Protein AF-A0A8J7DTY3-F1 (afdb_monomer_lite)

Foldseek 3Di:
DKFDQPVVVVVVCVVQVKAWQDKDAPDPFKIWTWIARPVPRWIWIWIGGNRITDDIDTDDNVVRVD

Structure (mmCIF, N/CA/C/O backbone):
data_AF-A0A8J7DTY3-F1
#
_entry.id   AF-A0A8J7DTY3-F1
#
loop_
_atom_site.group_PDB
_atom_site.id
_atom_site.type_symbol
_atom_site.label_atom_id
_atom_site.label_alt_id
_atom_site.label_comp_id
_atom_site.label_asym_id
_atom_site.label_entity_id
_atom_site.label_seq_id
_atom_site.pdbx_PDB_ins_code
_atom_site.Cartn_x
_atom_site.Cartn_y
_atom_site.Cartn_z
_atom_site.occupancy
_atom_site.B_iso_or_equiv
_atom_site.auth_seq_id
_atom_site.auth_comp_id
_atom_site.auth_asym_id
_atom_site.auth_atom_id
_atom_site.pdbx_PDB_model_num
ATOM 1 N N . MET A 1 1 ? -4.942 -3.700 -12.466 1.00 45.09 1 MET A N 1
ATOM 2 C CA . MET A 1 1 ? -4.393 -2.462 -13.063 1.00 45.09 1 MET A CA 1
ATOM 3 C C . MET A 1 1 ? -2.903 -2.423 -12.748 1.00 45.09 1 MET A C 1
ATOM 5 O O . MET A 1 1 ? -2.509 -1.875 -11.732 1.00 45.09 1 MET A O 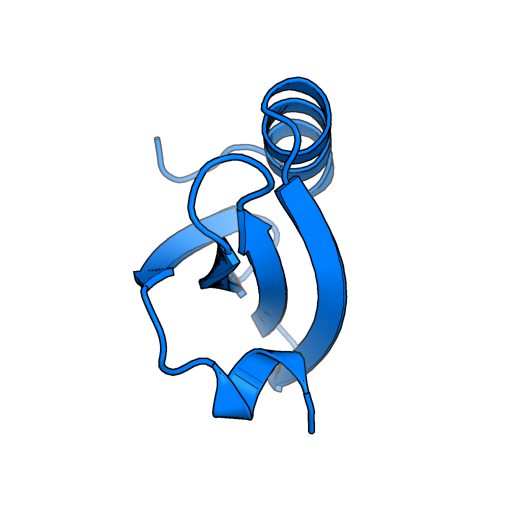1
ATOM 9 N N . VAL A 1 2 ? -2.102 -3.086 -13.582 1.00 41.97 2 VAL A N 1
ATOM 10 C CA . VAL A 1 2 ? -0.632 -3.132 -13.502 1.00 41.97 2 VAL A CA 1
ATOM 11 C C . VAL A 1 2 ? -0.117 -2.007 -14.405 1.00 41.97 2 VAL A C 1
ATOM 13 O O . VAL A 1 2 ? -0.510 -1.939 -15.569 1.00 41.97 2 VAL A O 1
ATOM 16 N N . GLY A 1 3 ? 0.680 -1.074 -13.873 1.00 49.06 3 GLY A N 1
ATOM 17 C CA . GLY A 1 3 ? 1.235 0.051 -14.646 1.00 49.06 3 GLY A CA 1
ATOM 18 C C . GLY A 1 3 ? 0.790 1.467 -14.261 1.00 49.06 3 GLY A C 1
ATOM 19 O O . GLY A 1 3 ? 1.179 2.412 -14.949 1.00 49.06 3 GLY A O 1
ATOM 20 N N . ALA A 1 4 ? 0.035 1.651 -13.173 1.00 53.66 4 ALA A N 1
ATOM 21 C CA . ALA A 1 4 ? -0.072 2.972 -12.557 1.00 53.66 4 ALA A CA 1
ATOM 22 C C . ALA A 1 4 ? 1.306 3.360 -11.995 1.00 53.66 4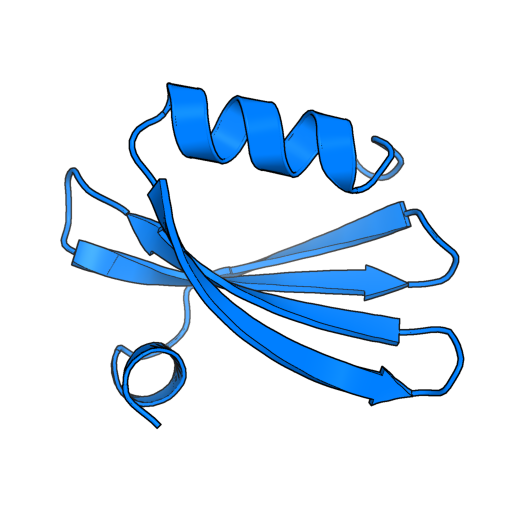 ALA A C 1
ATOM 24 O O . ALA A 1 4 ? 1.964 2.546 -11.342 1.00 53.66 4 ALA A O 1
ATOM 25 N N . ARG A 1 5 ? 1.763 4.588 -12.279 1.00 62.22 5 ARG A N 1
ATOM 26 C CA . ARG A 1 5 ? 2.966 5.141 -11.640 1.00 62.22 5 ARG A CA 1
ATOM 27 C C . ARG A 1 5 ? 2.801 5.035 -10.133 1.00 62.22 5 ARG A C 1
ATOM 29 O O . ARG A 1 5 ? 1.705 5.308 -9.644 1.00 62.22 5 ARG A O 1
ATOM 36 N N . ALA A 1 6 ? 3.883 4.707 -9.430 1.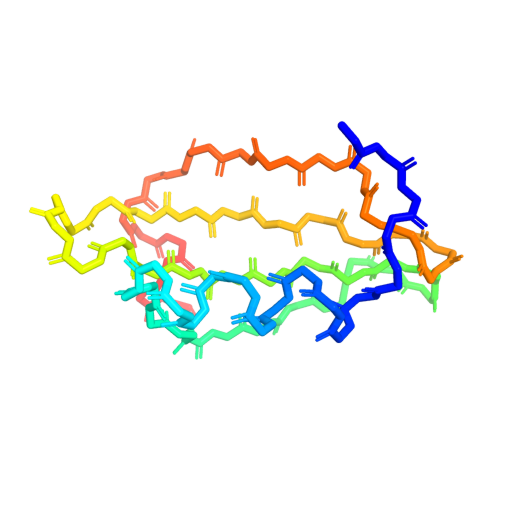00 62.97 6 ALA A N 1
ATOM 37 C CA . ALA A 1 6 ? 3.816 4.427 -8.003 1.00 62.97 6 ALA A CA 1
ATOM 38 C C . ALA A 1 6 ? 3.024 5.483 -7.212 1.00 62.97 6 ALA A C 1
ATOM 40 O O . ALA A 1 6 ? 2.055 5.143 -6.541 1.00 62.97 6 ALA A O 1
ATOM 41 N N . GLY A 1 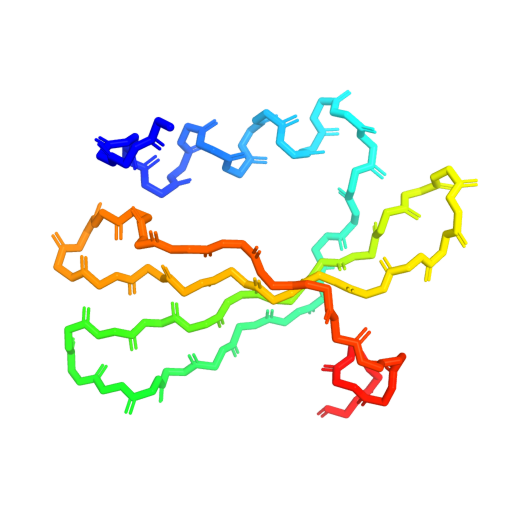7 ? 3.290 6.767 -7.472 1.00 64.44 7 GLY A N 1
ATOM 42 C CA . GLY A 1 7 ? 2.600 7.870 -6.797 1.00 64.44 7 GLY A CA 1
ATOM 43 C C . GLY A 1 7 ? 1.092 8.002 -7.061 1.00 64.44 7 GLY A C 1
ATOM 44 O O . GLY A 1 7 ? 0.394 8.606 -6.255 1.00 64.44 7 GLY A O 1
ATOM 45 N N . GLN A 1 8 ? 0.546 7.461 -8.156 1.00 67.94 8 GLN A N 1
ATOM 46 C CA . GLN A 1 8 ? -0.910 7.477 -8.386 1.00 67.94 8 GLN A CA 1
ATOM 47 C C . GLN A 1 8 ? -1.619 6.398 -7.564 1.00 67.94 8 GLN A C 1
ATOM 49 O O . GLN A 1 8 ? -2.681 6.650 -7.005 1.00 67.94 8 GLN A O 1
ATOM 54 N N . ALA A 1 9 ? -1.018 5.214 -7.455 1.00 69.75 9 ALA A N 1
ATOM 55 C CA . ALA A 1 9 ? -1.559 4.144 -6.628 1.00 69.75 9 ALA A CA 1
ATOM 56 C C . ALA A 1 9 ? -1.443 4.475 -5.131 1.00 69.75 9 ALA A C 1
ATOM 58 O O . ALA A 1 9 ? -2.388 4.237 -4.385 1.00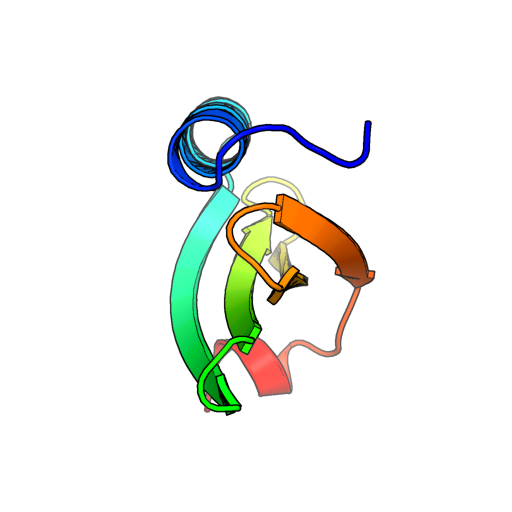 69.75 9 ALA A O 1
ATOM 59 N N . GLU A 1 10 ? -0.350 5.114 -4.705 1.00 75.56 10 GLU A N 1
ATOM 60 C CA . GLU A 1 10 ? -0.194 5.614 -3.331 1.00 75.56 10 GLU A CA 1
ATOM 61 C C . GLU A 1 10 ? -1.272 6.644 -2.969 1.00 75.56 10 GLU A C 1
ATOM 63 O O . GLU A 1 10 ? -1.863 6.570 -1.893 1.00 75.56 10 GLU A O 1
ATOM 68 N N . ALA A 1 11 ? -1.592 7.561 -3.889 1.00 80.62 11 ALA A N 1
ATOM 69 C CA . ALA A 1 11 ? -2.663 8.532 -3.685 1.00 80.62 11 ALA A CA 1
ATOM 70 C C . ALA A 1 11 ? -4.040 7.856 -3.550 1.00 80.62 11 ALA A C 1
ATOM 72 O O . ALA A 1 11 ? -4.842 8.254 -2.706 1.00 80.62 11 ALA A O 1
ATOM 73 N N . GLU A 1 12 ? -4.314 6.816 -4.340 1.00 81.94 12 GLU A N 1
ATOM 74 C CA . GLU A 1 12 ? -5.550 6.034 -4.228 1.00 81.94 12 GLU A CA 1
ATOM 75 C C . GLU A 1 12 ? -5.622 5.235 -2.919 1.00 81.94 12 GLU A C 1
ATOM 77 O O . GLU A 1 12 ? -6.680 5.169 -2.294 1.00 81.94 12 GLU A O 1
ATOM 82 N N . LEU A 1 13 ? -4.504 4.669 -2.459 1.00 81.12 13 LEU A N 1
ATOM 83 C CA . LEU A 1 13 ? -4.415 3.976 -1.171 1.00 81.12 13 LEU A CA 1
ATOM 84 C C . LEU A 1 13 ? -4.666 4.941 -0.010 1.00 81.12 13 LEU A C 1
ATOM 86 O O . LEU A 1 13 ? -5.497 4.660 0.851 1.00 81.12 13 LEU A O 1
ATOM 90 N N . GLN A 1 14 ? -4.044 6.120 -0.026 1.00 84.00 14 GLN A N 1
ATOM 91 C CA . GLN A 1 14 ? -4.317 7.165 0.963 1.00 84.00 14 GLN A CA 1
ATOM 92 C C . GLN A 1 14 ? -5.786 7.607 0.935 1.00 84.00 14 GLN A C 1
ATOM 94 O O . GLN A 1 14 ? -6.413 7.707 1.988 1.00 84.00 14 GLN A O 1
ATOM 99 N N . ARG A 1 15 ? -6.376 7.800 -0.256 1.00 86.19 15 ARG A N 1
ATOM 100 C CA . ARG A 1 15 ? -7.811 8.123 -0.404 1.00 86.19 15 ARG A CA 1
ATOM 101 C C . ARG A 1 15 ? -8.722 7.044 0.172 1.00 86.19 15 ARG A C 1
ATOM 103 O O . ARG A 1 15 ? -9.777 7.365 0.709 1.00 86.19 15 ARG A O 1
ATOM 110 N N . ARG A 1 16 ? -8.326 5.775 0.072 1.00 84.38 16 ARG A N 1
ATOM 111 C CA . ARG A 1 16 ? -9.046 4.632 0.653 1.00 84.38 16 ARG A CA 1
ATOM 112 C C . ARG A 1 16 ? -8.794 4.458 2.157 1.00 84.38 16 ARG A C 1
ATOM 114 O O . ARG A 1 16 ? -9.384 3.566 2.758 1.00 84.38 16 ARG A O 1
ATOM 121 N N . GLY A 1 17 ? -7.945 5.288 2.764 1.00 87.62 17 GLY A N 1
ATOM 122 C CA . GLY A 1 17 ? -7.633 5.239 4.193 1.00 87.62 17 GLY A CA 1
ATOM 123 C C . GLY A 1 17 ? -6.550 4.225 4.560 1.00 87.62 17 GLY A C 1
ATOM 124 O O . GLY A 1 17 ? -6.462 3.817 5.717 1.00 87.62 17 GLY A O 1
ATOM 125 N N . TYR A 1 18 ? -5.728 3.791 3.603 1.00 88.19 18 TYR A N 1
ATOM 126 C CA . TYR A 1 18 ? -4.536 3.008 3.917 1.00 88.19 18 TYR A CA 1
ATOM 127 C C . TYR A 1 18 ? -3.461 3.924 4.501 1.00 88.19 18 TYR A C 1
ATOM 129 O O . TYR A 1 18 ? -3.190 5.011 3.989 1.00 88.19 18 TYR A O 1
ATOM 137 N N . SER A 1 19 ? -2.824 3.457 5.567 1.00 88.75 19 SER A N 1
ATOM 138 C CA . SER A 1 19 ? -1.740 4.156 6.248 1.00 88.75 19 SER A CA 1
ATOM 139 C C . SER A 1 19 ? -0.405 3.559 5.831 1.00 88.75 19 SER A C 1
ATOM 141 O O . SER A 1 19 ? -0.150 2.381 6.081 1.00 88.75 19 SER A O 1
ATOM 143 N N . TYR A 1 20 ? 0.447 4.368 5.206 1.00 87.44 20 TYR A N 1
ATOM 144 C CA . TYR A 1 20 ? 1.815 3.972 4.879 1.00 87.44 20 TYR A CA 1
ATOM 145 C C . TYR A 1 20 ? 2.608 3.655 6.152 1.00 87.44 20 TYR A C 1
ATOM 147 O O . TYR A 1 20 ? 2.531 4.407 7.126 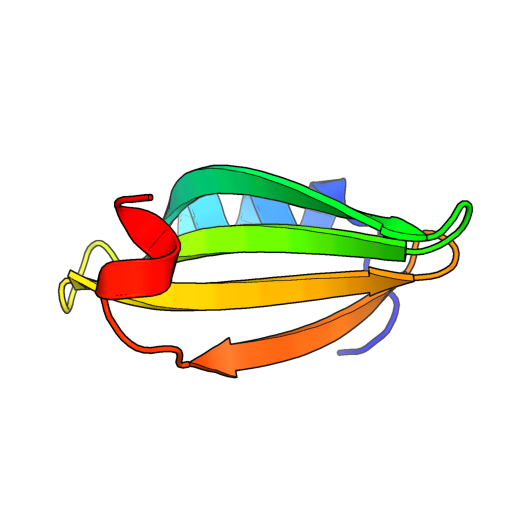1.00 87.44 20 TYR A O 1
ATOM 155 N N . ARG A 1 21 ? 3.377 2.562 6.141 1.00 89.81 21 ARG A N 1
ATOM 156 C CA . ARG A 1 21 ? 4.262 2.189 7.256 1.00 89.81 21 ARG A CA 1
ATOM 157 C C . ARG A 1 21 ? 5.724 2.303 6.891 1.00 89.81 21 ARG A C 1
ATOM 159 O O . ARG A 1 21 ? 6.444 3.086 7.501 1.00 89.81 21 ARG A O 1
ATOM 166 N N . ARG A 1 22 ? 6.151 1.532 5.899 1.00 86.81 22 ARG A N 1
ATOM 167 C CA . ARG A 1 22 ? 7.545 1.473 5.464 1.00 86.81 22 ARG A CA 1
ATOM 168 C C . ARG A 1 22 ? 7.630 1.026 4.020 1.00 86.81 22 ARG A C 1
ATOM 170 O O . ARG A 1 22 ? 6.666 0.517 3.457 1.00 86.81 22 ARG A O 1
ATOM 177 N N . ASN A 1 23 ? 8.807 1.186 3.445 1.00 86.88 23 ASN A N 1
ATOM 178 C CA . ASN A 1 23 ? 9.172 0.543 2.205 1.00 86.88 23 ASN A CA 1
ATOM 179 C C . ASN A 1 23 ? 10.521 -0.146 2.378 1.00 86.88 23 ASN A C 1
ATOM 181 O O . ASN A 1 23 ? 11.322 0.195 3.246 1.00 86.88 23 ASN A O 1
ATOM 185 N N . GLU A 1 24 ? 10.740 -1.153 1.557 1.00 86.75 24 GLU A N 1
ATOM 186 C CA . GLU A 1 24 ? 11.946 -1.941 1.519 1.00 86.75 24 GLU A CA 1
ATOM 187 C C . GLU A 1 24 ? 12.375 -2.103 0.073 1.00 86.75 24 GLU A C 1
ATOM 189 O O . GLU A 1 24 ? 11.598 -2.465 -0.813 1.00 86.75 24 GLU A O 1
ATOM 194 N N . ARG A 1 25 ? 13.644 -1.818 -0.191 1.00 85.81 25 ARG A N 1
ATOM 195 C CA . ARG A 1 25 ? 14.198 -1.998 -1.522 1.00 85.81 25 ARG A CA 1
ATOM 196 C C . ARG A 1 25 ? 14.565 -3.465 -1.715 1.00 85.81 25 ARG A C 1
ATOM 198 O O . ARG A 1 25 ? 15.586 -3.909 -1.206 1.00 85.81 25 ARG A O 1
ATOM 205 N N . ILE A 1 26 ? 13.767 -4.182 -2.501 1.00 84.81 26 ILE A N 1
ATOM 206 C CA . ILE A 1 26 ? 14.043 -5.580 -2.858 1.00 84.81 26 ILE A CA 1
ATOM 207 C C . ILE A 1 26 ? 15.206 -5.671 -3.855 1.00 84.81 26 ILE A C 1
ATOM 209 O O . ILE A 1 26 ? 16.012 -6.597 -3.808 1.00 84.81 26 ILE A O 1
ATOM 213 N N . SER A 1 27 ? 15.319 -4.724 -4.789 1.00 84.88 27 SER A N 1
ATOM 214 C CA . SER A 1 27 ? 16.389 -4.702 -5.796 1.00 84.88 27 SER A CA 1
ATOM 215 C C . SER A 1 27 ? 16.607 -3.299 -6.364 1.00 84.88 27 SER A C 1
ATOM 217 O O . SER A 1 27 ? 15.865 -2.360 -6.076 1.00 84.88 27 SER A O 1
ATOM 219 N N . ASN A 1 28 ? 17.607 -3.129 -7.234 1.00 81.62 28 ASN A N 1
ATOM 220 C CA . ASN A 1 28 ? 17.863 -1.834 -7.877 1.00 81.62 28 ASN A CA 1
ATOM 221 C C . ASN A 1 28 ? 16.642 -1.279 -8.622 1.00 81.62 28 ASN A C 1
ATOM 223 O O . ASN A 1 28 ? 16.432 -0.066 -8.599 1.00 81.62 28 ASN A O 1
ATOM 227 N N . ALA A 1 29 ? 15.832 -2.161 -9.207 1.00 81.00 29 ALA A N 1
ATOM 228 C CA . ALA A 1 29 ? 14.615 -1.811 -9.926 1.00 81.00 29 ALA A CA 1
ATOM 229 C C . ALA A 1 29 ? 13.322 -2.078 -9.135 1.00 81.00 29 ALA A C 1
ATOM 231 O O . ALA A 1 29 ? 12.265 -1.731 -9.648 1.00 81.00 29 ALA A O 1
ATOM 232 N N . ALA A 1 30 ? 13.380 -2.679 -7.936 1.00 84.50 30 ALA A N 1
ATOM 233 C CA . ALA A 1 30 ? 12.201 -3.148 -7.202 1.00 84.50 30 ALA A CA 1
ATOM 234 C C . ALA A 1 30 ? 12.143 -2.627 -5.758 1.00 84.50 30 ALA A C 1
ATOM 236 O O . ALA A 1 30 ? 13.130 -2.696 -5.023 1.00 84.50 30 ALA A O 1
ATOM 237 N N . VAL A 1 31 ? 10.972 -2.149 -5.345 1.00 85.88 31 VAL A N 1
ATOM 238 C CA . VAL A 1 31 ? 10.674 -1.636 -4.002 1.00 85.88 31 VAL A CA 1
ATOM 239 C C . VAL A 1 31 ? 9.347 -2.225 -3.536 1.00 85.88 31 VAL A C 1
ATOM 241 O O . VAL A 1 31 ? 8.348 -2.108 -4.240 1.00 85.88 31 VAL A O 1
ATOM 244 N N . ALA A 1 32 ? 9.337 -2.839 -2.360 1.00 87.56 32 ALA A N 1
ATOM 245 C CA . ALA A 1 32 ? 8.135 -3.239 -1.648 1.00 87.56 32 ALA A CA 1
ATOM 246 C C . ALA A 1 32 ? 7.702 -2.121 -0.697 1.00 87.56 32 ALA A C 1
ATOM 248 O O . ALA A 1 32 ? 8.523 -1.590 0.039 1.00 87.56 32 ALA A O 1
ATOM 249 N N . SER A 1 33 ? 6.428 -1.757 -0.690 1.00 87.88 33 SER A N 1
ATOM 250 C CA . SER A 1 33 ? 5.849 -0.778 0.228 1.00 87.88 33 SER A CA 1
ATOM 251 C C . SER A 1 33 ? 4.776 -1.449 1.074 1.00 87.88 33 SER A C 1
ATOM 253 O O . SER A 1 33 ? 3.914 -2.141 0.543 1.00 87.88 33 SER A O 1
ATOM 255 N N . PHE A 1 34 ? 4.803 -1.209 2.378 1.00 89.44 34 PHE A N 1
ATOM 256 C CA . PHE A 1 34 ? 3.911 -1.809 3.360 1.00 89.44 34 PHE A CA 1
ATOM 257 C C . PHE A 1 34 ? 2.903 -0.779 3.867 1.00 89.44 34 PHE A C 1
ATOM 259 O O . PHE A 1 34 ? 3.257 0.340 4.258 1.00 89.44 34 PHE A O 1
ATOM 266 N N . TRP A 1 35 ? 1.635 -1.174 3.865 1.00 89.44 35 TRP A N 1
ATOM 267 C CA . TRP A 1 35 ? 0.490 -0.323 4.161 1.00 89.44 35 TRP A CA 1
ATOM 268 C C . TRP A 1 35 ? -0.471 -1.033 5.103 1.00 89.44 35 TRP A C 1
ATOM 270 O O . TRP A 1 35 ? -0.671 -2.238 4.998 1.00 89.44 35 TRP A O 1
ATOM 280 N N . ILE A 1 36 ? -1.122 -0.279 5.984 1.00 90.06 36 ILE A N 1
ATOM 281 C CA . ILE A 1 36 ? -2.172 -0.802 6.862 1.00 90.06 36 ILE A CA 1
ATOM 282 C C . ILE A 1 36 ? -3.520 -0.280 6.395 1.00 90.06 36 ILE A C 1
ATOM 284 O O . ILE A 1 36 ? -3.737 0.930 6.352 1.00 90.06 36 ILE A O 1
ATOM 288 N N . GLU A 1 37 ? -4.433 -1.186 6.061 1.00 88.12 37 GLU A N 1
ATOM 289 C CA . GLU A 1 37 ? -5.813 -0.848 5.718 1.00 88.12 37 GLU A CA 1
ATOM 290 C C . GLU A 1 37 ? -6.528 -0.256 6.938 1.00 88.12 37 GLU A C 1
ATOM 292 O O . GLU A 1 37 ? -6.718 -0.946 7.937 1.00 88.12 37 GLU A O 1
ATOM 297 N N . GLY A 1 38 ? -6.978 1.000 6.866 1.00 81.88 38 GLY A N 1
ATOM 298 C CA . GLY A 1 38 ? -7.636 1.655 8.001 1.00 81.88 38 GLY A CA 1
ATOM 299 C C . GLY A 1 38 ? -8.950 0.998 8.438 1.00 81.88 38 GLY A C 1
ATOM 300 O O . GLY A 1 38 ? -9.326 1.110 9.599 1.00 81.88 38 GLY A O 1
ATOM 301 N N . ASN A 1 39 ? -9.636 0.285 7.539 1.00 80.69 39 ASN A N 1
ATOM 302 C CA . ASN A 1 39 ? -10.932 -0.325 7.843 1.00 80.69 39 ASN A CA 1
ATOM 303 C C . ASN A 1 39 ? -10.823 -1.666 8.591 1.00 80.69 39 ASN A C 1
ATOM 305 O O . ASN A 1 39 ? -11.659 -1.967 9.435 1.00 80.69 39 ASN A O 1
ATOM 309 N N . SER A 1 40 ? -9.820 -2.490 8.275 1.00 83.62 40 SER A N 1
ATOM 310 C CA . SER A 1 40 ? -9.671 -3.838 8.854 1.00 83.62 40 SER A CA 1
ATOM 311 C C . SER A 1 40 ? -8.377 -4.047 9.639 1.00 83.62 40 SER A C 1
ATOM 313 O O . SER A 1 40 ? -8.214 -5.090 10.263 1.00 83.62 40 SER A O 1
ATOM 315 N N . GLY A 1 41 ? -7.436 -3.101 9.584 1.00 84.06 41 GLY A N 1
ATOM 316 C CA . GLY A 1 41 ? -6.106 -3.249 10.172 1.00 84.06 41 GLY A CA 1
ATOM 317 C C . GLY A 1 41 ? -5.204 -4.246 9.439 1.00 84.06 41 GLY A C 1
ATOM 318 O O . GLY A 1 41 ? -4.130 -4.563 9.937 1.00 84.06 41 GLY A O 1
ATOM 319 N N . ARG A 1 42 ? -5.603 -4.758 8.266 1.00 87.19 42 ARG A N 1
ATOM 320 C CA . ARG A 1 42 ? -4.789 -5.721 7.511 1.00 87.19 42 ARG A CA 1
ATOM 321 C C . ARG A 1 42 ? -3.550 -5.061 6.912 1.00 87.19 42 ARG A C 1
ATOM 323 O O . ARG A 1 42 ? -3.636 -3.959 6.367 1.00 87.19 42 ARG A O 1
ATOM 330 N N . CYS A 1 43 ? -2.425 -5.769 6.987 1.00 89.69 43 CYS A N 1
ATOM 331 C CA . CYS A 1 43 ? -1.180 -5.362 6.354 1.00 89.69 43 CYS A CA 1
ATOM 332 C C . CYS A 1 43 ? -1.183 -5.760 4.873 1.00 89.69 43 CYS A C 1
ATOM 334 O O . CYS A 1 43 ? -1.623 -6.849 4.492 1.00 89.69 43 CYS A O 1
ATOM 336 N N . VAL A 1 44 ? -0.714 -4.846 4.035 1.00 88.75 44 VAL A N 1
ATOM 337 C CA . VAL A 1 44 ? -0.663 -4.997 2.587 1.00 88.75 44 VAL A CA 1
ATOM 338 C C . VAL A 1 44 ? 0.732 -4.638 2.111 1.00 88.75 44 VAL A C 1
ATOM 340 O O . VAL A 1 44 ? 1.204 -3.526 2.342 1.00 88.75 44 VAL A O 1
ATOM 343 N N . GLU A 1 45 ? 1.374 -5.578 1.433 1.00 88.94 45 GLU A N 1
ATOM 344 C CA . GLU A 1 45 ? 2.642 -5.391 0.749 1.00 88.94 45 GLU A CA 1
ATOM 345 C C . GLU A 1 45 ? 2.394 -5.098 -0.727 1.00 88.94 45 GLU A C 1
ATOM 347 O O . GLU A 1 45 ? 1.586 -5.739 -1.399 1.00 88.94 45 GLU A O 1
ATOM 352 N N . ILE A 1 46 ? 3.111 -4.113 -1.241 1.00 85.06 46 ILE A N 1
ATOM 353 C CA . ILE A 1 46 ? 2.950 -3.623 -2.595 1.00 85.06 46 ILE A CA 1
ATOM 354 C C . ILE A 1 46 ? 4.308 -3.568 -3.258 1.00 85.06 46 ILE A C 1
ATOM 356 O O . ILE A 1 46 ? 5.127 -2.710 -2.935 1.00 85.06 46 ILE A O 1
ATOM 360 N N . VAL A 1 47 ? 4.527 -4.439 -4.235 1.00 86.25 47 VAL A N 1
ATOM 361 C CA . VAL A 1 47 ? 5.803 -4.500 -4.944 1.00 86.25 47 VAL A CA 1
ATOM 362 C C . VAL A 1 47 ? 5.721 -3.666 -6.214 1.00 86.25 47 VAL A C 1
ATOM 364 O O . VAL A 1 47 ? 4.954 -3.947 -7.136 1.00 86.25 47 VAL A O 1
ATOM 367 N N . THR A 1 48 ? 6.553 -2.635 -6.278 1.00 83.50 48 THR A N 1
ATOM 368 C CA . THR A 1 48 ? 6.770 -1.811 -7.465 1.00 83.50 48 THR A CA 1
ATOM 369 C C . THR A 1 48 ? 8.089 -2.216 -8.101 1.00 83.50 48 THR A C 1
ATOM 371 O O . THR A 1 48 ? 9.125 -2.119 -7.454 1.00 83.50 48 THR A O 1
ATOM 374 N N . SER A 1 49 ? 8.079 -2.641 -9.363 1.00 82.19 49 SER A N 1
ATOM 375 C CA . SER A 1 49 ? 9.294 -2.906 -10.141 1.00 82.19 49 SER A CA 1
ATOM 376 C C . SER A 1 49 ? 9.299 -2.099 -11.432 1.00 82.19 49 SER A C 1
ATOM 378 O O . SER A 1 49 ? 8.257 -1.929 -12.059 1.00 82.19 49 SER A O 1
ATOM 380 N N . ASP A 1 50 ? 10.461 -1.577 -11.822 1.00 75.56 50 ASP A N 1
ATOM 381 C CA . ASP A 1 50 ? 10.644 -0.789 -13.052 1.00 75.56 50 ASP A CA 1
ATOM 382 C C . ASP A 1 50 ? 9.669 0.411 -13.152 1.00 75.56 50 ASP A C 1
ATOM 384 O O . ASP A 1 50 ? 9.121 0.755 -14.198 1.00 75.56 50 ASP A O 1
ATOM 388 N N . GLY A 1 51 ? 9.376 1.026 -11.997 1.00 66.69 51 GLY A N 1
ATOM 389 C CA . GLY A 1 51 ? 8.437 2.147 -11.876 1.00 66.69 51 GLY A CA 1
ATOM 390 C C . GLY A 1 51 ? 6.955 1.778 -12.033 1.00 66.69 51 GLY A C 1
ATOM 391 O O . GLY A 1 51 ? 6.109 2.678 -12.078 1.00 66.69 51 GLY A O 1
ATOM 392 N N . ARG A 1 52 ? 6.623 0.484 -12.101 1.00 70.06 52 ARG A N 1
ATOM 393 C CA . ARG A 1 52 ? 5.256 -0.034 -12.223 1.00 70.06 52 ARG A CA 1
ATOM 394 C C . ARG A 1 52 ? 4.897 -0.906 -11.029 1.00 70.06 52 ARG A C 1
ATOM 396 O O . ARG A 1 52 ? 5.691 -1.719 -10.571 1.00 70.06 52 ARG A O 1
ATOM 403 N N . TYR A 1 53 ? 3.674 -0.743 -10.537 1.00 67.56 53 TYR A N 1
ATOM 404 C CA . TYR A 1 53 ? 3.090 -1.681 -9.582 1.00 67.56 53 TYR A CA 1
ATOM 405 C C . TYR A 1 53 ? 2.953 -3.044 -10.245 1.00 67.56 53 TYR A C 1
ATOM 407 O O . TYR A 1 53 ? 2.300 -3.131 -11.287 1.00 67.56 53 TYR A O 1
ATOM 415 N N . GLN A 1 54 ? 3.552 -4.062 -9.638 1.00 69.62 54 GLN A N 1
ATOM 416 C CA . GLN A 1 54 ? 3.468 -5.440 -10.105 1.00 69.62 54 GLN A CA 1
ATOM 417 C C . GLN A 1 54 ? 2.305 -6.147 -9.419 1.00 69.62 54 GLN A C 1
ATOM 419 O O . GLN A 1 54 ? 1.421 -6.645 -10.106 1.00 69.62 54 GLN A O 1
ATOM 424 N N . ASP A 1 55 ? 2.257 -6.098 -8.085 1.00 71.88 55 ASP A N 1
ATOM 425 C CA . ASP A 1 55 ? 1.261 -6.830 -7.307 1.00 71.88 55 ASP A CA 1
ATOM 426 C C . ASP A 1 55 ? 0.962 -6.193 -5.945 1.00 71.88 55 ASP A C 1
ATOM 428 O O . ASP A 1 55 ? 1.745 -5.397 -5.414 1.00 71.88 55 ASP A O 1
ATOM 432 N N . ILE A 1 56 ? -0.199 -6.570 -5.402 1.00 77.25 56 ILE A N 1
ATOM 433 C CA . ILE A 1 56 ? -0.674 -6.209 -4.064 1.00 77.25 56 ILE A CA 1
ATOM 434 C C . ILE A 1 56 ? -0.928 -7.513 -3.307 1.00 77.25 56 ILE A C 1
ATOM 436 O O . ILE A 1 56 ? -1.852 -8.258 -3.637 1.00 77.25 56 ILE A O 1
ATOM 440 N N . PHE A 1 57 ? -0.131 -7.768 -2.276 1.00 82.69 57 PHE A N 1
ATOM 441 C CA . PHE A 1 57 ? -0.218 -8.959 -1.441 1.00 82.69 57 PHE A CA 1
ATOM 442 C C . PHE A 1 57 ? -0.758 -8.592 -0.062 1.00 82.69 57 PHE A C 1
ATOM 444 O O . PHE A 1 57 ? -0.289 -7.651 0.573 1.00 82.69 57 PHE A O 1
ATOM 451 N N . TYR A 1 58 ? -1.737 -9.350 0.430 1.00 83.88 58 TYR A N 1
ATOM 452 C CA . TYR A 1 58 ? -2.082 -9.301 1.849 1.00 83.88 58 TYR A CA 1
ATOM 453 C C . TYR A 1 58 ? -1.053 -10.123 2.611 1.00 83.88 58 TYR A C 1
ATOM 455 O O . TYR A 1 58 ? -0.875 -11.307 2.324 1.00 83.88 58 TYR A O 1
ATOM 463 N N . VAL A 1 59 ? -0.384 -9.486 3.562 1.00 86.62 59 VAL A N 1
ATOM 464 C CA . VAL A 1 59 ? 0.674 -10.104 4.360 1.00 86.62 59 VAL A CA 1
ATOM 465 C C . VAL A 1 59 ? 0.290 -10.098 5.828 1.00 86.62 59 VAL A C 1
ATOM 467 O O . VAL A 1 59 ? -0.641 -9.404 6.251 1.00 86.62 59 VAL A O 1
ATOM 470 N N . ASP A 1 60 ? 1.003 -10.904 6.607 1.00 85.81 60 ASP A N 1
ATOM 471 C CA . ASP A 1 60 ? 0.820 -10.921 8.049 1.00 85.81 60 ASP A CA 1
ATOM 472 C C . ASP A 1 60 ? 1.156 -9.550 8.655 1.00 85.81 60 ASP A C 1
ATOM 474 O O . ASP A 1 60 ? 1.987 -8.800 8.130 1.00 85.81 60 ASP A O 1
ATOM 478 N N . TRP A 1 61 ? 0.513 -9.223 9.776 1.00 81.62 61 TRP A N 1
ATOM 479 C CA . TRP A 1 61 ? 0.726 -7.967 10.493 1.00 81.62 61 TRP A CA 1
ATOM 480 C C . TRP A 1 61 ? 2.208 -7.705 10.790 1.00 81.62 61 TRP A C 1
ATOM 482 O O . TRP A 1 61 ? 2.651 -6.557 10.720 1.00 81.62 61 TRP A O 1
ATOM 492 N N . HIS A 1 62 ? 2.986 -8.763 11.040 1.00 82.50 62 HIS A N 1
ATOM 493 C CA . HIS A 1 62 ? 4.411 -8.670 11.364 1.00 82.50 62 HIS A CA 1
ATOM 494 C C . HIS A 1 62 ? 5.239 -7.908 10.311 1.00 82.50 62 HIS A C 1
ATOM 496 O O . HIS A 1 62 ? 6.222 -7.256 10.652 1.00 82.50 62 HIS A O 1
ATOM 502 N N . HIS A 1 63 ? 4.824 -7.926 9.040 1.00 81.88 63 HIS A N 1
ATOM 503 C CA . HIS A 1 63 ? 5.504 -7.188 7.971 1.00 81.88 63 HIS A CA 1
ATOM 504 C C . HIS A 1 63 ? 5.303 -5.666 8.058 1.00 81.88 63 HIS A C 1
ATOM 506 O O . HIS A 1 63 ? 6.122 -4.911 7.547 1.00 81.88 63 HIS A O 1
ATOM 512 N N . CYS A 1 64 ? 4.229 -5.189 8.690 1.00 82.50 64 CYS A N 1
ATOM 513 C CA . CYS A 1 64 ? 3.971 -3.756 8.851 1.00 82.50 64 CYS A CA 1
ATOM 514 C C . CYS A 1 64 ? 4.594 -3.161 10.125 1.00 82.50 64 CYS A C 1
ATOM 516 O O . CYS A 1 64 ? 4.676 -1.935 10.228 1.00 82.50 64 CYS A O 1
ATOM 518 N N . GLU A 1 65 ? 4.974 -4.000 11.092 1.00 80.00 65 GLU A N 1
ATOM 519 C CA . GLU A 1 65 ? 5.496 -3.585 12.402 1.00 80.00 65 GLU A CA 1
ATOM 520 C C . GLU A 1 65 ? 7.032 -3.563 12.465 1.00 80.00 65 GLU A C 1
ATOM 522 O O . GLU A 1 65 ? 7.590 -2.723 13.171 1.00 80.00 65 GLU A O 1
ATOM 527 N N . ASN A 1 66 ? 7.701 -4.443 11.711 1.00 56.69 66 ASN A N 1
ATOM 528 C CA . ASN A 1 66 ? 9.160 -4.606 11.695 1.00 56.69 66 ASN A CA 1
ATOM 529 C C . ASN A 1 66 ? 9.800 -3.987 10.448 1.00 56.69 66 ASN A C 1
ATOM 531 O O . ASN A 1 66 ? 10.915 -3.436 10.562 1.00 56.69 66 ASN A O 1
#

Sequence (66 aa):
MVGARAGQAEAELQRRGYSYRRNERISNAAVASFWIEGNSGRCVEIVTSDGRYQDIFYVDWHHCEN

Secondary structure (DSSP, 8-state):
----BHHHHHHHHHHTTEEEEEEEEEETTEEEEEEEETTT--EEEEEEETTEEEEEEEE-THHHH-

pLDDT: mean 79.38, std 11.21, range [41.97, 90.06]

Radius of gyration: 11.12 Å; chains: 1; bounding box: 29×20×27 Å